Protein AF-A0A5K1ELW5-F1 (afdb_monomer_lite)

Sequence (68 aa):
MVEGDWIRPSKDQSITFSEKDLSKWRYYHVDALYIIVQVNGMTVPHVLIDGGSGINICPDLTAKALGF

pLDDT: mean 80.31, std 15.41, range [40.16, 97.12]

Foldseek 3Di:
DDPPPPPPQDPPDDDDDDPVNDDPDPDDDPDFDWDWDAALNDIDGGQTDDPPDPDGDDDPVRVVVSVD

Organism: NCBI:txid210225

Secondary structure (DSSP, 8-state):
----------TT------TTTS-SS----SS--EEEEEETTEEEEEEE--TT-SS----HHHHHHTT-

Structure (mmCIF, N/CA/C/O backbone):
data_AF-A0A5K1ELW5-F1
#
_entry.id   AF-A0A5K1ELW5-F1
#
loop_
_atom_site.group_PDB
_atom_site.id
_atom_site.type_symbol
_atom_site.label_atom_id
_atom_site.label_alt_id
_atom_site.label_comp_id
_atom_site.label_asym_id
_atom_site.label_entity_id
_atom_site.label_seq_id
_atom_site.pdbx_PDB_ins_code
_atom_site.Cartn_x
_atom_site.Cartn_y
_atom_site.Cartn_z
_atom_site.occupancy
_atom_site.B_iso_or_equiv
_atom_site.auth_seq_id
_atom_site.auth_comp_id
_atom_site.auth_asym_id
_atom_site.auth_atom_id
_atom_site.pdbx_PDB_model_num
ATOM 1 N N . MET A 1 1 ? 18.703 23.540 19.254 1.00 40.16 1 MET A N 1
ATOM 2 C CA . MET A 1 1 ? 17.773 22.600 18.600 1.00 40.16 1 MET A CA 1
ATOM 3 C C . MET A 1 1 ? 16.801 23.470 17.832 1.00 40.16 1 MET A C 1
ATOM 5 O O . MET A 1 1 ? 16.081 24.220 18.470 1.00 40.16 1 MET A O 1
ATOM 9 N N . VAL A 1 2 ? 16.915 23.530 16.505 1.00 41.19 2 VAL A N 1
ATOM 10 C CA . VAL A 1 2 ? 16.011 24.354 15.693 1.00 41.19 2 VAL A CA 1
ATOM 11 C C . VAL A 1 2 ? 14.736 23.546 15.523 1.00 41.19 2 VAL A C 1
ATOM 13 O O . VAL A 1 2 ? 14.757 22.485 14.903 1.00 41.19 2 VAL A O 1
ATOM 16 N N . GLU A 1 3 ? 13.665 24.014 16.150 1.00 51.72 3 GLU A N 1
ATOM 17 C CA . GLU A 1 3 ? 12.304 23.570 15.878 1.00 51.72 3 GLU A CA 1
ATOM 18 C C . GLU A 1 3 ? 12.006 23.995 14.435 1.00 51.72 3 GLU A C 1
ATOM 20 O O . GLU A 1 3 ? 11.779 25.167 14.149 1.00 51.72 3 GLU A O 1
ATOM 25 N N . GLY A 1 4 ? 12.184 23.073 13.488 1.00 51.66 4 GLY A N 1
ATOM 26 C CA . GLY A 1 4 ? 11.818 23.319 12.101 1.00 51.66 4 GLY A CA 1
ATOM 27 C C . GLY A 1 4 ? 10.303 23.436 12.018 1.00 51.66 4 GLY A C 1
ATOM 28 O O . GLY A 1 4 ? 9.604 22.559 12.526 1.00 51.66 4 GLY A O 1
ATOM 29 N N . ASP A 1 5 ? 9.810 24.506 11.396 1.00 49.34 5 ASP A N 1
ATOM 30 C CA . ASP A 1 5 ? 8.399 24.661 11.057 1.00 49.34 5 ASP A CA 1
ATOM 31 C C . ASP A 1 5 ? 7.923 23.408 10.312 1.00 49.34 5 ASP A C 1
ATOM 33 O O . ASP A 1 5 ? 8.257 23.179 9.147 1.00 49.34 5 ASP A O 1
ATOM 37 N N . TRP A 1 6 ? 7.146 22.567 10.994 1.00 52.69 6 TRP A N 1
ATOM 38 C CA . TRP A 1 6 ? 6.459 21.449 10.366 1.00 52.69 6 TRP A CA 1
ATOM 39 C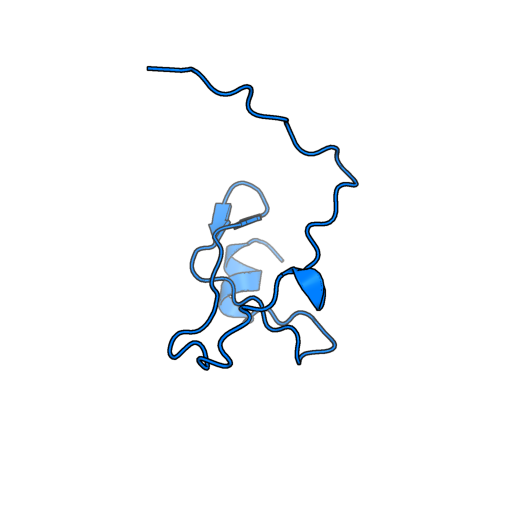 C . TRP A 1 6 ? 5.362 22.035 9.482 1.00 52.69 6 TRP A C 1
ATOM 41 O O . TRP A 1 6 ? 4.244 22.292 9.938 1.00 52.69 6 TRP A O 1
ATOM 51 N N . ILE A 1 7 ? 5.693 22.273 8.210 1.00 59.62 7 ILE A N 1
ATOM 52 C CA . ILE A 1 7 ? 4.717 22.573 7.166 1.00 59.62 7 ILE A CA 1
ATOM 53 C C . ILE A 1 7 ? 3.718 21.417 7.182 1.00 59.62 7 ILE A C 1
ATOM 55 O O . ILE A 1 7 ? 4.041 20.294 6.794 1.00 59.62 7 ILE A O 1
ATOM 59 N N . ARG A 1 8 ? 2.506 21.677 7.676 1.00 61.31 8 ARG A N 1
ATOM 60 C CA . ARG A 1 8 ? 1.405 20.723 7.560 1.00 61.31 8 ARG A CA 1
ATOM 61 C C . ARG A 1 8 ? 1.100 20.635 6.067 1.00 61.31 8 ARG A C 1
ATOM 63 O O . ARG A 1 8 ? 0.728 21.669 5.506 1.00 61.31 8 ARG A O 1
ATOM 70 N N . PRO A 1 9 ? 1.291 19.477 5.414 1.00 61.22 9 PRO A N 1
ATOM 71 C CA . PRO A 1 9 ? 0.979 19.373 4.002 1.00 61.22 9 PRO A CA 1
ATOM 72 C C . PRO A 1 9 ? -0.489 19.749 3.810 1.00 61.22 9 PRO A C 1
ATOM 74 O O . PRO A 1 9 ? -1.356 19.327 4.586 1.00 61.22 9 PRO A O 1
ATOM 77 N N . SER A 1 10 ? -0.763 20.611 2.831 1.00 67.62 10 SER A N 1
ATOM 78 C CA . SER A 1 10 ? -2.147 20.926 2.491 1.00 67.62 10 SER A CA 1
ATOM 79 C C . SER A 1 10 ? -2.845 19.639 2.046 1.00 67.62 10 SER A C 1
ATOM 81 O O . SER A 1 10 ? -2.199 18.695 1.589 1.00 67.62 10 SER A O 1
ATOM 83 N N . LYS A 1 11 ? -4.172 19.583 2.193 1.00 61.12 11 LYS A N 1
ATOM 84 C CA . LYS A 1 11 ? -4.979 18.390 1.884 1.00 61.12 11 LYS A CA 1
ATOM 85 C C . LYS A 1 11 ? -4.740 17.834 0.465 1.00 61.12 11 LYS A C 1
ATOM 87 O O . LYS A 1 11 ? -4.951 16.647 0.250 1.00 61.12 11 LYS A O 1
ATOM 92 N N . ASP A 1 12 ? -4.241 18.670 -0.445 1.00 64.75 12 ASP A N 1
ATOM 93 C CA . ASP A 1 12 ? -3.994 18.350 -1.853 1.00 64.75 12 ASP A CA 1
ATOM 94 C C . ASP A 1 12 ? -2.499 18.315 -2.222 1.00 64.75 12 ASP A C 1
ATOM 96 O O . ASP A 1 12 ? -2.142 18.270 -3.399 1.00 64.75 12 ASP A O 1
ATOM 100 N N . GLN A 1 13 ? -1.592 18.355 -1.240 1.00 72.25 13 GLN A N 1
ATOM 101 C CA . GLN A 1 13 ? -0.160 18.290 -1.507 1.00 72.25 13 GLN A CA 1
ATOM 102 C C . GLN A 1 13 ? 0.256 16.847 -1.814 1.00 72.25 13 GLN A C 1
ATOM 104 O O . GLN A 1 13 ? 0.584 16.064 -0.922 1.00 72.25 13 GLN A O 1
ATOM 109 N N . SER A 1 14 ? 0.265 16.498 -3.099 1.00 69.75 14 SER A N 1
ATOM 110 C CA . SER A 1 14 ? 0.837 15.240 -3.572 1.00 69.7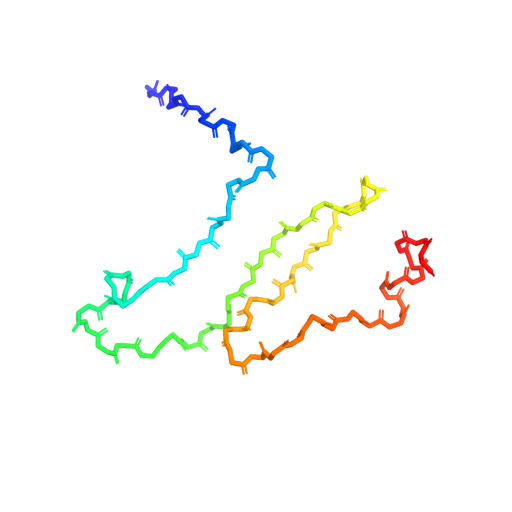5 14 SER A CA 1
ATOM 111 C C . SER A 1 14 ? 2.359 15.266 -3.430 1.00 69.75 14 SER A C 1
ATOM 113 O O . SER A 1 14 ? 3.025 16.144 -3.983 1.00 69.75 14 SER A O 1
ATOM 115 N N . ILE A 1 15 ? 2.919 14.279 -2.736 1.00 71.44 15 ILE A N 1
ATOM 116 C CA . ILE A 1 15 ? 4.355 14.001 -2.786 1.00 71.44 15 ILE A CA 1
ATOM 117 C C . ILE A 1 15 ? 4.603 13.222 -4.080 1.00 71.44 15 ILE A C 1
ATOM 119 O O . ILE A 1 15 ? 4.064 12.132 -4.253 1.00 71.44 15 ILE A O 1
ATOM 123 N N . THR A 1 16 ? 5.389 13.789 -4.995 1.00 71.31 16 THR A N 1
ATOM 124 C CA . THR A 1 16 ? 5.795 13.123 -6.239 1.00 71.31 16 THR A CA 1
ATOM 125 C C . THR A 1 16 ? 7.309 13.131 -6.355 1.00 71.31 16 THR A C 1
ATOM 127 O O . THR A 1 16 ? 7.957 14.090 -5.940 1.00 71.31 16 THR A O 1
ATOM 130 N N . PHE A 1 17 ? 7.856 12.077 -6.951 1.00 71.44 17 PHE A N 1
ATOM 131 C CA . PHE A 1 17 ? 9.261 12.004 -7.335 1.00 71.44 17 PHE A CA 1
ATOM 132 C C . PHE A 1 17 ? 9.396 12.342 -8.820 1.00 71.44 17 PHE A C 1
ATOM 134 O O . PHE A 1 17 ? 8.494 12.071 -9.616 1.00 71.44 17 PHE A O 1
ATOM 141 N N . SER A 1 18 ? 10.508 12.961 -9.192 1.00 74.88 18 SER A N 1
ATOM 142 C CA . SER A 1 18 ? 10.846 13.337 -10.562 1.00 74.88 18 SER A CA 1
ATOM 143 C C . SER A 1 18 ? 12.269 12.902 -10.910 1.00 74.88 18 SER A C 1
ATOM 145 O O . SER A 1 18 ? 13.064 12.561 -10.038 1.00 74.88 18 SER A O 1
ATOM 147 N N . GLU A 1 19 ? 12.640 13.009 -12.187 1.00 77.69 19 GLU A N 1
ATOM 148 C CA . GLU A 1 19 ? 14.018 12.771 -12.651 1.00 77.69 19 GLU A CA 1
ATOM 149 C C . GLU A 1 19 ? 15.065 13.641 -11.931 1.00 77.69 19 GLU A C 1
ATOM 151 O O . GLU A 1 19 ? 16.241 13.292 -11.880 1.00 77.69 19 GLU A O 1
ATOM 156 N N . LYS A 1 20 ? 14.656 14.783 -11.359 1.00 80.69 20 LYS A N 1
ATOM 157 C CA . LYS A 1 20 ? 15.549 15.664 -10.589 1.00 80.69 20 LYS A CA 1
ATOM 158 C C . LYS A 1 20 ? 15.910 15.086 -9.223 1.00 80.69 20 LYS A C 1
ATOM 160 O O . LYS A 1 20 ? 16.941 15.461 -8.672 1.00 80.69 20 LYS A O 1
ATOM 165 N N . ASP A 1 21 ? 15.063 14.206 -8.700 1.00 78.12 21 ASP A N 1
ATOM 166 C CA . ASP A 1 21 ? 15.225 13.564 -7.397 1.00 78.12 21 ASP A CA 1
ATOM 167 C C . ASP A 1 21 ? 16.068 12.284 -7.500 1.00 78.12 21 ASP A C 1
ATOM 169 O O . ASP A 1 21 ? 16.488 11.727 -6.486 1.00 78.12 21 ASP A O 1
ATOM 173 N N . LEU A 1 22 ? 16.365 11.831 -8.725 1.00 72.94 22 LEU A N 1
ATOM 174 C CA . LEU A 1 22 ? 17.262 10.709 -8.960 1.00 72.94 22 LEU A CA 1
ATOM 175 C C . LEU A 1 22 ? 18.689 11.065 -8.545 1.00 72.94 22 LEU A C 1
ATOM 177 O O . LEU A 1 22 ? 19.234 12.124 -8.876 1.00 72.94 22 LEU A O 1
ATOM 181 N N . SER A 1 23 ? 19.351 10.133 -7.864 1.00 72.19 23 SER A N 1
ATOM 182 C CA . SER A 1 23 ? 20.771 10.271 -7.580 1.00 72.19 23 SER A CA 1
ATOM 183 C C . SER A 1 23 ? 21.564 10.341 -8.889 1.00 72.19 23 SER A C 1
ATOM 185 O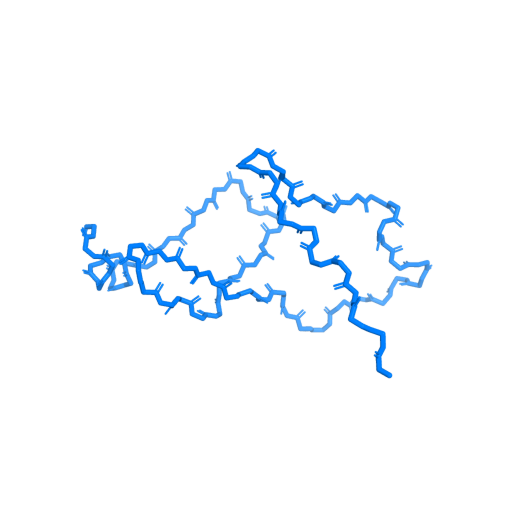 O . SER A 1 23 ? 21.417 9.509 -9.783 1.00 72.19 23 SER A O 1
ATOM 187 N N . LYS A 1 24 ? 22.494 11.304 -8.982 1.00 72.38 24 LYS A N 1
ATOM 188 C CA . LYS A 1 24 ? 23.446 11.415 -10.113 1.00 72.38 24 LYS A CA 1
ATOM 189 C C . LYS A 1 24 ? 24.252 10.133 -10.332 1.00 72.38 24 LYS A C 1
ATOM 191 O O . LYS A 1 24 ? 24.772 9.883 -11.414 1.00 72.38 24 LYS A O 1
ATOM 196 N N . TRP A 1 25 ? 24.378 9.346 -9.273 1.00 66.31 25 TRP A N 1
ATOM 197 C CA . TRP A 1 25 ? 24.961 8.026 -9.287 1.00 66.31 25 TRP A CA 1
ATOM 198 C C . TRP A 1 25 ? 23.816 7.034 -9.452 1.00 66.31 25 TRP A C 1
ATOM 200 O O . TRP A 1 25 ? 22.939 6.979 -8.596 1.00 66.31 25 TRP A O 1
ATOM 210 N N . ARG A 1 26 ? 23.811 6.257 -10.539 1.00 60.44 26 ARG A N 1
ATOM 211 C CA . ARG A 1 26 ? 22.843 5.173 -10.792 1.00 60.44 26 ARG A CA 1
ATOM 212 C C . ARG A 1 26 ? 23.052 3.982 -9.844 1.00 60.44 26 ARG A C 1
ATOM 214 O O . ARG A 1 26 ? 23.178 2.844 -10.287 1.00 60.44 26 ARG A O 1
ATOM 221 N N . TYR A 1 27 ? 23.160 4.239 -8.546 1.00 64.88 27 TYR A N 1
ATOM 222 C CA . TYR A 1 27 ? 23.054 3.188 -7.553 1.00 64.88 27 TYR A CA 1
ATOM 223 C C . TYR A 1 27 ? 21.602 2.739 -7.539 1.00 64.88 27 TYR A C 1
ATOM 225 O O . TYR A 1 27 ? 20.706 3.507 -7.200 1.00 64.88 27 TYR A O 1
ATOM 233 N N . TYR A 1 28 ? 21.375 1.498 -7.954 1.00 68.81 28 TYR A N 1
ATOM 234 C CA . TYR A 1 28 ? 20.102 0.848 -7.713 1.00 68.81 28 TYR A CA 1
ATOM 235 C C . TYR A 1 28 ? 19.899 0.785 -6.200 1.00 68.81 28 TYR A C 1
ATOM 237 O O . TYR A 1 28 ? 20.787 0.336 -5.469 1.00 68.81 28 TYR A O 1
ATOM 245 N N . HIS A 1 29 ? 18.753 1.264 -5.727 1.00 69.50 29 HIS A N 1
ATOM 246 C CA . HIS A 1 29 ? 18.342 1.001 -4.358 1.00 69.50 29 HIS A CA 1
ATOM 247 C C . HIS A 1 29 ? 18.196 -0.516 -4.204 1.00 69.50 29 HIS A C 1
ATOM 249 O O . HIS A 1 29 ? 17.529 -1.160 -5.011 1.00 69.50 29 HIS A O 1
ATOM 255 N N . VAL A 1 30 ? 18.888 -1.087 -3.219 1.00 71.88 30 VAL A N 1
ATOM 256 C CA . VAL A 1 30 ? 18.837 -2.533 -2.944 1.00 71.88 30 VAL A CA 1
ATOM 257 C C . VAL A 1 30 ? 17.555 -2.885 -2.185 1.00 71.88 30 VAL A C 1
ATOM 259 O O . VAL A 1 30 ? 17.026 -3.982 -2.344 1.00 71.88 30 VAL A O 1
ATOM 262 N N . ASP A 1 31 ? 17.022 -1.922 -1.430 1.00 84.38 31 ASP A N 1
ATOM 263 C CA . ASP A 1 31 ? 15.835 -2.081 -0.600 1.00 84.38 31 ASP A CA 1
ATOM 264 C C . ASP A 1 31 ? 14.624 -1.357 -1.197 1.00 84.38 31 ASP A C 1
ATOM 266 O O . ASP A 1 31 ? 14.737 -0.280 -1.790 1.00 84.38 31 ASP A O 1
ATOM 270 N N . ALA A 1 32 ? 13.444 -1.947 -1.006 1.00 88.75 32 ALA A N 1
ATOM 271 C CA . ALA A 1 32 ? 12.177 -1.354 -1.412 1.00 88.75 32 ALA A CA 1
ATOM 272 C C . ALA A 1 32 ? 11.794 -0.157 -0.523 1.00 88.75 32 ALA A C 1
ATOM 274 O O . ALA A 1 32 ? 12.069 -0.135 0.679 1.00 88.75 32 ALA A O 1
ATOM 275 N N . LEU A 1 33 ? 11.114 0.829 -1.114 1.00 87.38 33 LEU A N 1
ATOM 276 C CA . LEU A 1 33 ? 10.644 2.007 -0.394 1.00 87.38 33 LEU A CA 1
ATOM 277 C C . LEU A 1 33 ? 9.314 1.713 0.304 1.00 87.38 33 LEU A C 1
ATOM 279 O O . LEU A 1 33 ? 8.289 1.528 -0.349 1.00 87.38 33 LEU A O 1
ATOM 283 N N . TYR A 1 34 ? 9.321 1.733 1.634 1.00 92.62 34 TYR A N 1
ATOM 284 C CA . TYR A 1 34 ? 8.120 1.586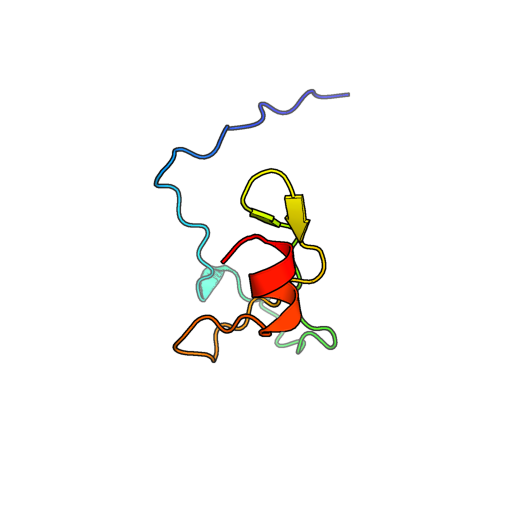 2.449 1.00 92.62 34 TYR A CA 1
ATOM 285 C C . TYR A 1 34 ? 7.803 2.867 3.214 1.00 92.62 34 TYR A C 1
ATOM 287 O O . TYR A 1 34 ? 8.703 3.556 3.693 1.00 92.62 34 TYR A O 1
ATOM 295 N N . ILE A 1 35 ? 6.513 3.136 3.396 1.00 93.12 35 ILE A N 1
ATOM 296 C CA . ILE A 1 35 ? 6.013 4.199 4.267 1.00 93.12 35 ILE A CA 1
ATOM 297 C C . ILE A 1 35 ? 5.073 3.641 5.337 1.00 93.12 35 ILE A C 1
ATOM 299 O O . ILE A 1 35 ? 4.601 2.503 5.271 1.00 93.12 35 ILE A O 1
ATOM 303 N N . ILE A 1 36 ? 4.801 4.475 6.335 1.00 95.12 36 ILE A N 1
ATOM 304 C CA . ILE A 1 36 ? 3.752 4.255 7.325 1.00 95.12 36 ILE A CA 1
ATOM 305 C C . ILE A 1 36 ? 2.596 5.182 6.961 1.00 95.12 36 ILE A C 1
ATOM 307 O O . ILE A 1 36 ? 2.808 6.378 6.760 1.00 95.12 36 ILE A O 1
ATOM 311 N N . VAL A 1 37 ? 1.380 4.645 6.896 1.00 93.06 37 VAL A N 1
ATOM 312 C CA . VAL A 1 37 ? 0.165 5.430 6.635 1.00 93.06 37 VAL A CA 1
ATOM 313 C C . VAL A 1 37 ? -0.837 5.256 7.766 1.00 93.06 37 VAL A C 1
ATOM 315 O O . VAL A 1 37 ? -0.838 4.237 8.457 1.00 93.06 37 VAL A O 1
ATOM 318 N N . GLN A 1 38 ? -1.711 6.244 7.944 1.00 94.19 38 GLN A N 1
ATOM 319 C CA . GLN A 1 38 ? -2.849 6.139 8.847 1.00 94.19 38 GLN A CA 1
ATOM 320 C C . GLN A 1 38 ? -4.136 6.010 8.028 1.00 94.19 38 GLN A C 1
ATOM 322 O O . GLN A 1 38 ? -4.425 6.859 7.188 1.00 94.19 38 GLN A O 1
ATOM 327 N N . VAL A 1 39 ? -4.909 4.953 8.272 1.00 92.06 39 VAL A N 1
ATOM 328 C CA . VAL A 1 39 ? -6.171 4.661 7.577 1.00 92.06 39 VAL A CA 1
ATOM 329 C C . VAL A 1 39 ? -7.219 4.313 8.625 1.00 92.06 39 VAL A C 1
ATOM 331 O O . VAL A 1 39 ? -6.984 3.454 9.470 1.00 92.06 39 VAL A O 1
ATOM 334 N N . ASN A 1 40 ? -8.360 5.006 8.607 1.00 90.00 40 ASN A N 1
ATOM 335 C CA . ASN A 1 40 ? -9.447 4.825 9.581 1.00 90.00 40 ASN A CA 1
ATOM 336 C C . ASN A 1 40 ? -8.971 4.856 11.051 1.00 90.00 40 ASN A C 1
ATOM 338 O O . ASN A 1 40 ? -9.448 4.105 11.894 1.00 90.00 40 ASN A O 1
ATOM 342 N N . GLY A 1 41 ? -7.990 5.712 11.361 1.00 90.19 41 GLY A N 1
ATOM 343 C CA . GLY A 1 41 ? -7.405 5.827 12.702 1.00 90.19 41 GLY A CA 1
ATOM 344 C C . GLY A 1 41 ? -6.368 4.753 13.055 1.00 90.19 41 GLY A C 1
ATOM 345 O O . GLY A 1 41 ? -5.699 4.894 14.075 1.00 90.19 41 GLY A O 1
ATOM 346 N N . MET A 1 42 ? -6.167 3.740 12.209 1.00 93.69 42 MET A N 1
ATOM 347 C CA . MET A 1 42 ? -5.163 2.696 12.409 1.00 93.69 42 MET A CA 1
ATOM 348 C C . MET A 1 42 ? -3.874 2.980 11.643 1.00 93.69 42 MET A C 1
ATOM 350 O O . MET A 1 42 ? -3.894 3.499 10.528 1.00 93.69 42 MET A O 1
ATOM 354 N N . THR A 1 43 ? -2.748 2.589 12.232 1.00 95.62 43 THR A N 1
ATOM 355 C CA . THR A 1 43 ? -1.429 2.673 11.600 1.00 95.62 43 THR A CA 1
ATOM 356 C C . THR A 1 43 ? -1.176 1.425 10.763 1.00 95.62 43 THR A C 1
ATOM 358 O O . THR A 1 43 ? -1.147 0.319 11.301 1.00 95.62 43 THR A O 1
ATOM 361 N N . VAL A 1 44 ? -0.943 1.601 9.463 1.00 95.38 44 VAL A N 1
ATOM 362 C CA . VAL A 1 44 ? -0.533 0.532 8.546 1.00 95.38 44 VAL A CA 1
ATOM 363 C C . VAL A 1 44 ? 0.956 0.714 8.242 1.00 95.38 44 VAL A C 1
ATOM 365 O O . VAL A 1 44 ? 1.324 1.646 7.518 1.00 95.38 44 VAL A O 1
ATOM 368 N N . PRO A 1 45 ? 1.838 -0.113 8.8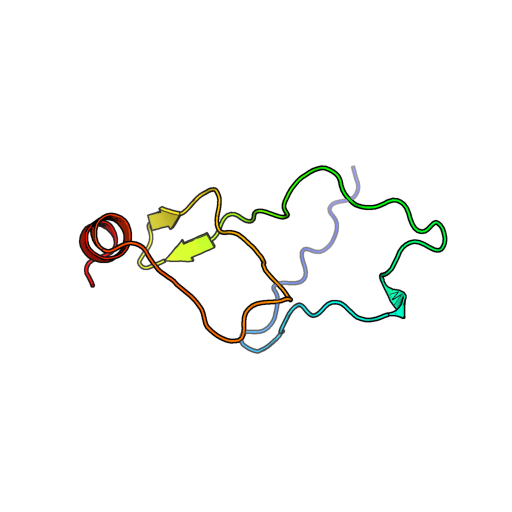29 1.00 94.94 45 PRO A N 1
ATOM 369 C CA . PRO A 1 45 ? 3.260 -0.071 8.525 1.00 94.94 45 PRO A CA 1
ATOM 370 C C . PRO A 1 45 ? 3.552 -0.788 7.200 1.00 94.94 45 PRO A C 1
ATOM 372 O O . PRO A 1 45 ? 2.730 -1.558 6.707 1.00 94.94 45 PRO A O 1
ATOM 375 N N . HIS A 1 46 ? 4.756 -0.587 6.663 1.00 93.94 46 HIS A N 1
ATOM 376 C CA . HIS A 1 46 ? 5.253 -1.308 5.485 1.00 93.94 46 HIS A CA 1
ATOM 377 C C . HIS A 1 46 ? 4.362 -1.195 4.234 1.00 93.94 46 HIS A C 1
ATOM 379 O O . HIS A 1 46 ? 4.239 -2.145 3.463 1.00 93.94 46 HIS A O 1
ATOM 385 N N . VAL A 1 47 ? 3.773 -0.023 3.985 1.00 94.94 47 VAL A N 1
ATOM 386 C CA . VAL A 1 47 ? 3.088 0.233 2.712 1.00 94.94 47 VAL A CA 1
ATOM 387 C C . VAL A 1 47 ? 4.129 0.514 1.637 1.00 94.94 47 VAL A C 1
ATOM 389 O O . VAL A 1 47 ? 4.887 1.475 1.746 1.00 94.94 47 VAL A O 1
ATOM 392 N N . LEU A 1 48 ? 4.188 -0.352 0.625 1.00 94.00 48 LEU A N 1
ATOM 393 C CA . LEU A 1 48 ? 5.132 -0.245 -0.485 1.00 94.00 48 LEU A CA 1
ATOM 394 C C . LEU A 1 48 ? 4.778 0.944 -1.384 1.00 94.00 48 LEU A C 1
ATOM 396 O O . LEU A 1 48 ? 3.636 1.078 -1.820 1.00 94.00 48 LEU A O 1
ATOM 400 N N . ILE A 1 49 ? 5.778 1.760 -1.711 1.00 90.56 49 ILE A N 1
ATOM 401 C CA . ILE A 1 49 ? 5.704 2.735 -2.796 1.00 90.56 49 ILE A CA 1
ATOM 402 C C . ILE A 1 49 ? 6.329 2.105 -4.034 1.00 90.56 49 ILE A C 1
ATOM 404 O O . ILE A 1 49 ? 7.550 1.999 -4.145 1.00 90.56 49 ILE A O 1
ATOM 408 N N . ASP A 1 50 ? 5.472 1.689 -4.961 1.00 88.25 50 ASP A N 1
ATOM 409 C CA . ASP A 1 50 ? 5.873 1.108 -6.237 1.00 88.25 50 ASP A CA 1
ATOM 410 C C . ASP A 1 50 ? 5.475 2.030 -7.395 1.00 88.25 50 ASP A C 1
ATOM 412 O O . ASP A 1 50 ? 4.316 2.086 -7.800 1.00 88.25 50 ASP A O 1
ATOM 416 N N . GLY A 1 51 ? 6.459 2.750 -7.941 1.00 84.69 51 GLY A N 1
ATOM 417 C CA . GLY A 1 51 ? 6.267 3.621 -9.104 1.00 84.69 51 GLY A CA 1
ATOM 418 C C . GLY A 1 51 ? 6.091 2.875 -10.432 1.00 84.69 51 GLY A C 1
ATOM 419 O O . GLY A 1 51 ? 5.763 3.506 -11.433 1.00 84.69 51 GLY A O 1
ATOM 420 N N . GLY A 1 52 ? 6.318 1.556 -10.467 1.00 87.38 52 GLY A N 1
ATOM 421 C CA . GLY A 1 52 ? 6.092 0.717 -11.645 1.00 87.38 52 GLY A CA 1
ATOM 422 C C . GLY A 1 52 ? 4.656 0.198 -11.769 1.00 87.38 52 GLY A C 1
ATOM 423 O O . GLY A 1 52 ? 4.272 -0.283 -12.837 1.00 87.38 52 GLY A O 1
ATOM 424 N N . SER A 1 53 ? 3.856 0.304 -10.705 1.00 89.50 53 SER A N 1
ATOM 425 C CA . SER A 1 53 ? 2.476 -0.181 -10.661 1.00 89.50 53 SER A CA 1
ATOM 426 C C . SER A 1 53 ? 1.466 0.900 -11.058 1.00 89.50 53 SER A C 1
ATOM 428 O O . SER A 1 53 ? 1.535 2.041 -10.613 1.00 89.50 53 SER A O 1
ATOM 430 N N . GLY A 1 54 ? 0.476 0.529 -11.878 1.00 91.88 54 GLY A N 1
ATOM 431 C CA . GLY A 1 54 ? -0.603 1.433 -12.307 1.00 91.88 54 GLY A CA 1
ATOM 432 C C . GLY A 1 54 ? -1.803 1.511 -11.353 1.00 91.88 54 GLY A C 1
ATOM 433 O O . GLY A 1 54 ? -2.719 2.293 -11.596 1.00 91.88 54 GLY A O 1
ATOM 434 N N . ILE A 1 55 ? -1.832 0.681 -10.304 1.00 92.31 55 ILE A N 1
ATOM 435 C CA . ILE A 1 55 ? -2.934 0.587 -9.336 1.00 92.31 55 ILE A CA 1
ATOM 436 C C . ILE A 1 55 ? -2.409 0.343 -7.917 1.00 92.31 55 ILE A C 1
ATOM 438 O O . ILE A 1 55 ? -1.355 -0.261 -7.733 1.00 92.31 55 ILE A O 1
ATOM 442 N N . ASN A 1 56 ? -3.199 0.742 -6.918 1.00 91.62 56 ASN A N 1
ATOM 443 C CA . ASN A 1 56 ? -2.956 0.404 -5.516 1.00 91.62 56 ASN A CA 1
ATOM 444 C C . ASN A 1 56 ? -3.566 -0.964 -5.188 1.00 91.62 56 ASN A C 1
ATOM 446 O O . ASN A 1 56 ? -4.704 -1.243 -5.569 1.00 91.62 56 ASN A O 1
ATOM 450 N N . ILE A 1 57 ? -2.838 -1.794 -4.440 1.00 94.50 57 ILE A N 1
ATOM 451 C CA . ILE A 1 57 ? -3.285 -3.127 -4.018 1.00 94.50 57 ILE A CA 1
ATOM 452 C C . ILE A 1 57 ? -3.318 -3.177 -2.488 1.00 94.50 57 ILE A C 1
ATOM 454 O O . ILE A 1 57 ? -2.374 -2.752 -1.828 1.00 94.50 57 ILE A O 1
ATOM 458 N N . CYS A 1 58 ? -4.398 -3.720 -1.925 1.00 95.12 58 CYS A N 1
ATOM 459 C CA . CYS A 1 58 ? -4.536 -3.978 -0.493 1.00 95.12 58 CYS A CA 1
ATOM 460 C C . CYS A 1 58 ? -4.897 -5.458 -0.283 1.00 95.12 58 CYS A C 1
ATOM 462 O O . CYS A 1 58 ? -5.886 -5.913 -0.865 1.00 95.12 58 CYS A O 1
ATOM 464 N N . PRO A 1 59 ? -4.129 -6.228 0.509 1.00 95.81 59 PRO A N 1
ATOM 465 C CA . PRO A 1 59 ? -4.501 -7.596 0.852 1.00 95.81 59 PRO A CA 1
ATOM 466 C C . PRO A 1 59 ? -5.850 -7.649 1.579 1.00 95.81 59 PRO A C 1
ATOM 468 O O . PRO A 1 59 ? -6.123 -6.825 2.449 1.00 95.81 59 PRO A O 1
ATOM 471 N N . ASP A 1 60 ? -6.660 -8.666 1.284 1.00 97.12 60 ASP A N 1
ATOM 472 C CA . ASP A 1 60 ? -8.009 -8.831 1.851 1.00 97.12 60 ASP A CA 1
ATOM 473 C C . ASP A 1 60 ? -8.025 -8.802 3.392 1.00 97.12 60 ASP A C 1
ATOM 475 O O . ASP A 1 60 ? -8.836 -8.108 3.999 1.00 97.12 60 ASP A O 1
ATOM 479 N N . LEU A 1 61 ? -7.078 -9.483 4.045 1.00 95.81 61 LEU A N 1
ATOM 480 C CA . LEU A 1 61 ? -6.969 -9.480 5.510 1.00 95.81 61 LEU A CA 1
ATOM 481 C C . LEU A 1 61 ? -6.676 -8.083 6.075 1.00 95.81 61 LEU A C 1
ATOM 483 O O . LEU A 1 61 ? -7.201 -7.723 7.128 1.00 95.81 61 LEU A O 1
ATOM 487 N N . THR A 1 62 ? -5.862 -7.292 5.374 1.00 94.06 62 THR A N 1
ATOM 488 C CA . THR A 1 62 ? -5.562 -5.909 5.753 1.00 94.06 62 THR A CA 1
ATOM 489 C C . THR A 1 62 ? -6.792 -5.028 5.561 1.00 94.06 62 THR A C 1
ATOM 491 O O . THR A 1 62 ? -7.136 -4.277 6.467 1.00 94.06 62 THR A O 1
ATOM 494 N N . ALA A 1 63 ? -7.499 -5.160 4.435 1.00 94.88 63 ALA A N 1
ATOM 495 C CA . ALA A 1 63 ? -8.736 -4.427 4.170 1.00 94.88 63 ALA A CA 1
ATOM 496 C C . ALA A 1 63 ? -9.804 -4.699 5.245 1.00 94.88 63 ALA A C 1
ATOM 498 O O . ALA A 1 63 ? -10.332 -3.757 5.834 1.00 94.88 63 ALA A O 1
ATOM 499 N N . LYS A 1 64 ? -10.021 -5.974 5.594 1.00 95.44 64 LYS A N 1
ATOM 500 C CA . LYS A 1 64 ? -10.948 -6.381 6.662 1.00 95.44 64 LYS A CA 1
ATOM 501 C C . LYS A 1 64 ? -10.561 -5.817 8.022 1.00 95.44 64 LYS A C 1
ATOM 503 O O . LYS A 1 64 ? -11.422 -5.329 8.747 1.00 95.44 64 LYS A O 1
ATOM 508 N N . ALA A 1 65 ? -9.273 -5.853 8.371 1.00 92.88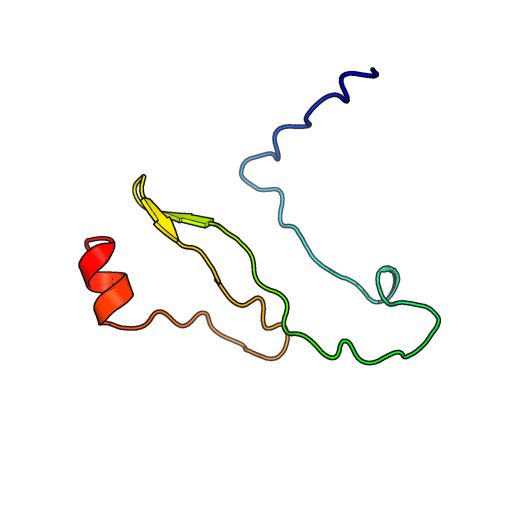 65 ALA A N 1
ATOM 509 C CA . ALA A 1 65 ? -8.791 -5.252 9.614 1.00 92.88 65 ALA A CA 1
ATOM 510 C C . ALA A 1 65 ? -9.068 -3.740 9.652 1.00 92.88 65 ALA A C 1
ATOM 512 O O . ALA A 1 65 ? -9.414 -3.207 10.701 1.00 92.88 65 ALA A O 1
ATOM 513 N N . LEU A 1 66 ? -8.955 -3.065 8.502 1.00 93.88 66 LEU A N 1
ATOM 514 C CA . LEU A 1 66 ? -9.238 -1.638 8.324 1.00 93.88 66 LEU A CA 1
ATOM 515 C C . LEU A 1 66 ? -10.736 -1.291 8.270 1.00 93.88 66 LEU A C 1
ATOM 517 O O . LEU A 1 66 ? -11.070 -0.103 8.246 1.00 93.88 66 LEU A O 1
ATOM 521 N N . GLY A 1 67 ? -11.625 -2.288 8.286 1.00 93.06 67 GLY A N 1
ATOM 522 C CA . GLY A 1 67 ? -13.075 -2.097 8.246 1.00 93.06 67 GLY A CA 1
ATOM 523 C C . GLY A 1 67 ? -13.645 -1.841 6.849 1.00 93.06 67 GLY A C 1
ATOM 524 O O . GLY A 1 67 ? -14.679 -1.181 6.746 1.00 93.06 67 GLY A O 1
ATOM 525 N N . PHE A 1 68 ? -12.970 -2.324 5.800 1.00 89.94 68 PHE A N 1
ATOM 526 C CA . PHE A 1 68 ? -13.479 -2.351 4.424 1.00 89.94 68 PHE A CA 1
ATOM 527 C C . PHE A 1 68 ? -14.111 -3.699 4.065 1.00 89.94 68 PHE A C 1
ATOM 529 O O . PHE A 1 68 ? -13.724 -4.727 4.673 1.00 89.94 68 PHE A O 1
#

Radius of gyration: 15.88 Å; chains: 1; bounding box: 38×34×31 Å